Protein AF-A0A126T392-F1 (afdb_monomer)

Radius of gyration: 23.71 Å; Cα contacts (8 Å, |Δi|>4): 100; chains: 1; bounding box: 57×50×67 Å

Organism: NCBI:txid1538553

pLDDT: mean 82.22, std 15.69, range [41.34, 96.62]

Foldseek 3Di:
DCCCVPPVVVVLVCQQQWDDDDPPTDGHPHDDDDDDDDDDDQADPVRDGDCVVPDVVNLQVVCVVLPNDRPRFDDQDDDDPPDDPDDNQFGDDDPNDTDGDDDDDPVVVVPPDPPDDD

Sequence (118 aa):
MDYAETITAERVRRAMTGYGEGTKVIAGLGGSFDYYTTGERLLQDDGMLNPTVGLSAIRDYVAWTEGIPIGQCAPLVPITTEGNASSPFWLGEAHGMELFFVWDDMQSHATRLPMVWR

Structure (mmCIF, N/CA/C/O backbone):
data_AF-A0A126T392-F1
#
_entry.id   AF-A0A126T392-F1
#
loop_
_atom_site.group_PDB
_atom_site.id
_atom_site.type_symbol
_atom_site.label_atom_id
_atom_site.label_alt_id
_atom_site.label_comp_id
_atom_site.label_asym_id
_atom_site.label_entity_id
_atom_site.label_seq_id
_atom_site.pdbx_PDB_ins_code
_atom_site.Cartn_x
_atom_site.Cartn_y
_atom_site.Cartn_z
_atom_site.occupancy
_atom_site.B_iso_or_equiv
_atom_site.auth_seq_id
_atom_site.auth_comp_id
_atom_site.auth_asym_id
_atom_site.auth_atom_id
_atom_site.pdbx_PDB_model_num
ATOM 1 N N . MET A 1 1 ? -15.329 17.531 6.480 1.00 51.09 1 MET A N 1
ATOM 2 C CA . MET A 1 1 ? -16.314 17.286 7.554 1.00 51.09 1 MET A CA 1
ATOM 3 C C . MET A 1 1 ? -16.269 15.803 7.847 1.00 51.09 1 MET A C 1
ATOM 5 O O . MET A 1 1 ? -16.540 15.005 6.961 1.00 51.09 1 MET A O 1
ATOM 9 N N . ASP A 1 2 ? -15.799 15.467 9.037 1.00 62.75 2 ASP A N 1
ATOM 10 C CA . ASP A 1 2 ? -15.275 14.156 9.393 1.00 62.75 2 ASP A CA 1
ATOM 11 C C . ASP A 1 2 ? -16.359 13.245 9.984 1.00 62.75 2 ASP A C 1
ATOM 13 O O . ASP A 1 2 ? -16.456 13.002 11.188 1.00 62.75 2 ASP A O 1
ATOM 17 N N . TYR A 1 3 ? -17.298 12.854 9.127 1.00 60.38 3 TYR A N 1
ATOM 18 C CA . TYR A 1 3 ? -18.477 12.088 9.532 1.00 60.38 3 TYR A CA 1
ATOM 19 C C . TYR A 1 3 ? -18.115 10.705 10.104 1.00 60.38 3 TYR A C 1
ATOM 21 O O . TYR A 1 3 ? -18.786 10.201 11.014 1.00 60.38 3 TYR A O 1
ATOM 29 N N . ALA A 1 4 ? -17.040 10.105 9.585 1.00 64.44 4 ALA A N 1
ATOM 30 C CA . ALA A 1 4 ? -16.537 8.819 10.040 1.00 64.44 4 ALA A CA 1
ATOM 31 C C . ALA A 1 4 ? -15.935 8.924 11.449 1.00 64.44 4 ALA A C 1
ATOM 33 O O . ALA A 1 4 ? -16.334 8.144 12.316 1.00 64.44 4 ALA A O 1
ATOM 34 N N . GLU A 1 5 ? -15.074 9.915 11.716 1.00 66.25 5 GLU A N 1
ATOM 35 C CA . GLU A 1 5 ? -14.386 10.025 13.012 1.00 66.25 5 GLU A CA 1
ATOM 36 C C . GLU A 1 5 ? -15.253 10.592 14.145 1.00 66.25 5 GLU A C 1
ATOM 38 O O . GLU A 1 5 ? -14.909 10.446 15.322 1.00 66.25 5 GLU A O 1
ATOM 43 N N . THR A 1 6 ? -16.388 11.222 13.827 1.00 75.12 6 THR A N 1
ATOM 44 C CA . THR A 1 6 ? -17.249 11.850 14.844 1.00 75.12 6 THR A CA 1
ATOM 45 C C . THR A 1 6 ? -18.439 10.985 15.245 1.00 75.12 6 THR A C 1
ATOM 47 O O . THR A 1 6 ? -18.519 10.567 16.396 1.00 75.12 6 THR A O 1
ATOM 50 N N . ILE A 1 7 ? -19.375 10.683 14.339 1.00 79.62 7 ILE A N 1
ATOM 51 C CA . ILE A 1 7 ? -20.606 9.955 14.707 1.00 79.62 7 ILE A CA 1
ATOM 52 C C . ILE A 1 7 ? -20.402 8.445 14.631 1.00 79.62 7 ILE A C 1
ATOM 54 O O . ILE A 1 7 ? -20.792 7.719 15.547 1.00 79.62 7 ILE A O 1
ATOM 58 N N . THR A 1 8 ? -19.808 7.959 13.541 1.00 81.12 8 THR A N 1
ATOM 59 C CA . THR A 1 8 ? -19.640 6.513 13.328 1.00 81.12 8 THR A CA 1
ATOM 60 C C . THR A 1 8 ? -18.667 5.943 14.353 1.00 81.12 8 THR A C 1
ATOM 62 O O . THR A 1 8 ? -19.008 5.004 15.071 1.00 81.12 8 THR A O 1
ATOM 65 N N . ALA A 1 9 ? -17.524 6.606 14.513 1.00 84.38 9 ALA A N 1
ATOM 66 C CA . ALA A 1 9 ? -16.542 6.366 15.559 1.00 84.38 9 ALA A CA 1
ATOM 67 C C . ALA A 1 9 ? -17.140 6.218 16.951 1.00 84.38 9 ALA A C 1
ATOM 69 O O . ALA A 1 9 ? -16.896 5.243 17.655 1.00 84.38 9 ALA A O 1
ATOM 70 N N . GLU A 1 10 ? -17.924 7.212 17.355 1.00 86.62 10 GLU A N 1
ATOM 71 C CA . GLU A 1 10 ? -18.445 7.311 18.706 1.00 86.62 10 GLU A CA 1
ATOM 72 C C . GLU A 1 10 ? -19.451 6.195 18.989 1.00 86.62 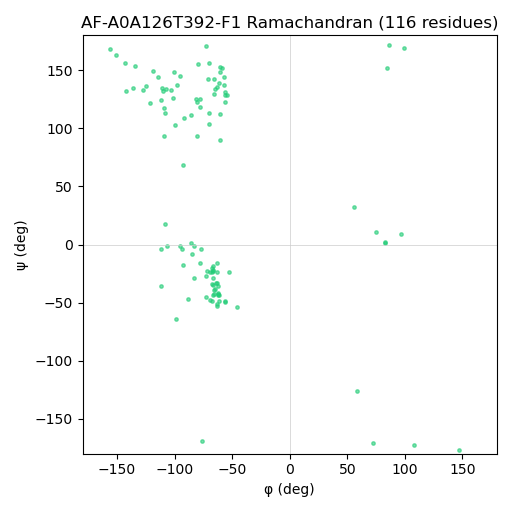10 GLU A C 1
ATOM 74 O O . GLU A 1 10 ? -19.485 5.643 20.088 1.00 86.62 10 GLU A O 1
ATOM 79 N N . ARG A 1 11 ? -20.226 5.789 17.977 1.00 86.75 11 ARG A N 1
ATOM 80 C CA . ARG A 1 11 ? -21.119 4.631 18.092 1.00 86.75 11 ARG A CA 1
ATOM 81 C C . ARG A 1 11 ? -20.335 3.335 18.276 1.00 86.75 11 ARG A C 1
ATOM 83 O O . ARG A 1 11 ? -20.714 2.539 19.132 1.00 86.75 11 ARG A O 1
ATOM 90 N N . VAL A 1 12 ? -19.246 3.144 17.529 1.00 87.94 12 VAL A N 1
ATOM 91 C CA . VAL A 1 12 ? -18.387 1.959 17.681 1.00 87.94 12 VAL A CA 1
ATOM 92 C C . VAL A 1 12 ? -17.685 1.970 19.042 1.00 87.94 12 VAL A C 1
ATOM 94 O O . VAL A 1 12 ? -17.726 0.963 19.745 1.00 87.94 12 VAL A O 1
ATOM 97 N N . ARG A 1 13 ? -17.147 3.115 19.487 1.00 88.06 13 ARG A N 1
ATOM 98 C CA . ARG A 1 13 ? -16.546 3.251 20.827 1.00 88.06 13 ARG A CA 1
ATOM 99 C C . ARG A 1 13 ? -17.532 2.880 21.927 1.00 88.06 13 ARG A C 1
ATOM 101 O O . ARG A 1 13 ? -17.203 2.047 22.759 1.00 88.06 13 ARG A O 1
ATOM 108 N N . ARG A 1 14 ? -18.756 3.417 21.902 1.00 88.94 14 ARG A N 1
ATOM 109 C CA . ARG A 1 14 ? -19.791 3.089 22.901 1.00 88.94 14 ARG A CA 1
ATOM 110 C C . ARG A 1 14 ? -20.189 1.618 22.886 1.00 88.94 14 ARG A C 1
ATOM 112 O O . ARG A 1 14 ? -20.464 1.063 23.944 1.00 88.94 14 ARG A O 1
ATOM 119 N N . ALA A 1 15 ? -20.215 0.980 21.717 1.00 89.62 15 ALA A N 1
ATOM 120 C CA . ALA A 1 15 ? -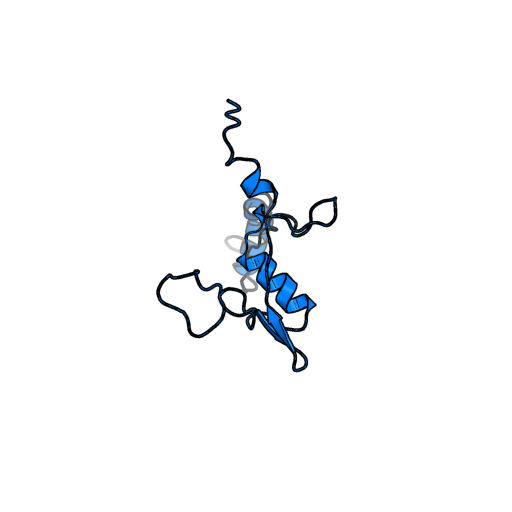20.452 -0.459 21.627 1.00 89.62 15 ALA A CA 1
ATOM 121 C C . ALA A 1 15 ? -19.308 -1.264 22.274 1.00 89.62 15 ALA A C 1
ATOM 123 O O . ALA A 1 15 ? -19.558 -2.246 22.973 1.00 89.62 15 ALA A O 1
ATOM 124 N N . MET A 1 16 ? -18.062 -0.820 22.093 1.00 91.38 16 MET A N 1
ATOM 125 C CA . MET A 1 16 ? -16.880 -1.465 22.668 1.00 91.38 16 MET A CA 1
ATOM 126 C C . MET A 1 16 ? -16.745 -1.246 24.178 1.00 91.38 16 MET A C 1
ATOM 128 O O . MET A 1 16 ? -16.452 -2.195 24.900 1.00 91.38 16 MET A O 1
ATOM 132 N N . THR A 1 17 ? -16.944 -0.017 24.665 1.00 91.12 17 THR A N 1
ATOM 133 C CA . THR A 1 17 ? -16.701 0.365 26.068 1.00 91.12 17 THR A CA 1
ATOM 134 C C . THR A 1 17 ? -17.932 0.239 26.957 1.00 91.12 17 THR A C 1
ATOM 136 O O . THR A 1 17 ? -17.802 0.197 28.178 1.00 91.12 17 THR A O 1
ATOM 139 N N . GLY A 1 18 ? -19.124 0.165 26.366 1.00 89.94 18 GLY A N 1
ATOM 140 C CA . GLY A 1 18 ? -20.385 0.250 27.092 1.00 89.94 18 GLY A CA 1
ATOM 141 C C . GLY A 1 18 ? -20.835 1.695 27.289 1.00 89.94 18 GLY A C 1
ATOM 142 O O . GLY A 1 18 ? -20.121 2.647 26.960 1.00 89.94 18 GLY A O 1
ATOM 143 N N . TYR A 1 19 ? -22.057 1.860 27.793 1.00 90.00 19 TYR A N 1
ATOM 144 C CA . TYR A 1 19 ? -22.694 3.165 27.986 1.00 90.00 19 TYR A CA 1
ATOM 145 C C . TYR A 1 19 ? -23.778 3.119 29.073 1.00 90.00 19 TYR A C 1
ATOM 147 O O . TYR A 1 19 ? -24.216 2.048 29.485 1.00 90.00 19 TYR A O 1
ATOM 155 N N . GLY A 1 20 ? -24.258 4.290 29.497 1.00 87.38 20 GLY A N 1
ATOM 156 C CA . GLY A 1 20 ? -25.306 4.433 30.514 1.00 87.38 20 GLY A CA 1
ATOM 157 C C . GLY A 1 20 ? -24.754 4.752 31.905 1.00 87.38 20 GLY A C 1
ATOM 158 O O . GLY A 1 20 ? -23.552 4.683 32.139 1.00 87.38 20 GLY A O 1
ATOM 159 N N . GLU A 1 21 ? -25.646 5.124 32.823 1.00 87.62 21 GLU A N 1
ATOM 160 C CA . GLU A 1 21 ? -25.314 5.520 34.197 1.00 87.62 21 GLU A CA 1
ATOM 161 C C . GLU A 1 21 ? -26.265 4.847 35.200 1.00 87.62 21 GLU A C 1
ATOM 163 O O . GLU A 1 21 ? -27.410 4.507 34.876 1.00 87.62 21 GLU A O 1
ATOM 168 N N . GLY A 1 22 ? -25.792 4.651 36.433 1.00 87.38 22 GLY A N 1
ATOM 169 C CA . GLY A 1 22 ? -26.579 4.064 37.519 1.00 87.38 22 GLY A CA 1
ATOM 170 C C . GLY A 1 22 ? -27.102 2.663 37.186 1.00 87.38 22 GLY A C 1
ATOM 171 O O . GLY A 1 22 ? -26.347 1.773 36.808 1.00 87.38 22 GLY A O 1
ATOM 172 N N . THR A 1 23 ? -28.413 2.456 37.314 1.00 88.06 23 THR A N 1
ATOM 173 C CA . THR A 1 23 ? -29.062 1.157 37.055 1.00 88.06 23 THR A CA 1
ATOM 174 C C . THR A 1 23 ? -29.252 0.837 35.569 1.00 88.06 23 THR A C 1
ATOM 176 O O . THR A 1 23 ? -29.725 -0.248 35.243 1.00 88.06 23 THR A O 1
ATOM 179 N N . LYS A 1 24 ? -28.896 1.759 34.660 1.00 87.88 24 LYS A N 1
ATOM 180 C CA . LYS A 1 24 ? -29.016 1.590 33.201 1.00 87.88 24 LYS A CA 1
ATOM 181 C C . LYS A 1 24 ? -27.664 1.413 32.498 1.00 87.88 24 LYS A C 1
ATOM 183 O O . LYS A 1 24 ? -27.586 1.620 31.289 1.00 87.88 24 LYS A O 1
ATOM 188 N N . VAL A 1 25 ? -26.605 1.077 33.236 1.00 89.88 25 VAL A N 1
ATOM 189 C CA . VAL A 1 25 ? -25.292 0.768 32.651 1.00 89.88 25 VAL A CA 1
ATOM 190 C C . VAL A 1 25 ? -25.387 -0.509 31.818 1.00 89.88 25 VAL A C 1
ATOM 192 O O . VAL A 1 25 ? -25.863 -1.539 32.292 1.00 89.88 25 VAL A O 1
ATOM 195 N N . ILE A 1 26 ? -24.898 -0.439 30.585 1.00 91.25 26 ILE A N 1
ATOM 196 C CA . ILE A 1 26 ? -24.723 -1.572 29.680 1.00 91.25 26 ILE A CA 1
ATOM 197 C C . ILE A 1 26 ? -23.226 -1.792 29.494 1.00 91.25 26 ILE A C 1
ATOM 199 O O . ILE A 1 26 ? -22.500 -0.872 29.115 1.00 91.25 26 ILE A O 1
ATOM 203 N N . ALA A 1 27 ? -22.771 -3.013 29.775 1.00 91.56 27 ALA A N 1
ATOM 204 C CA . ALA A 1 27 ? -21.379 -3.401 29.597 1.00 91.56 27 ALA A CA 1
ATOM 205 C C . ALA A 1 27 ? -20.989 -3.396 28.112 1.00 91.56 27 ALA A C 1
ATOM 207 O O . ALA A 1 27 ? -21.781 -3.774 27.247 1.00 91.56 27 ALA A O 1
ATOM 208 N N . GLY A 1 28 ? -19.760 -2.970 27.830 1.00 92.12 28 GLY A N 1
ATOM 209 C CA . GLY A 1 28 ? -19.195 -3.004 26.487 1.00 92.12 28 GLY A CA 1
ATOM 210 C C . GLY A 1 28 ? -18.895 -4.418 26.004 1.00 92.12 28 GLY A C 1
ATOM 211 O O . GLY A 1 28 ? -18.675 -5.329 26.802 1.00 92.12 28 GLY A O 1
ATOM 212 N N . LEU A 1 29 ? -18.858 -4.588 24.684 1.00 93.00 29 LEU A N 1
ATOM 213 C CA . LEU A 1 29 ? -18.536 -5.864 24.039 1.00 93.00 29 LEU A CA 1
ATOM 214 C C . LEU A 1 29 ? -17.021 -6.100 23.888 1.00 93.00 29 LEU A C 1
ATOM 216 O O . LEU A 1 29 ? -16.610 -7.195 23.508 1.00 93.00 29 LEU A O 1
ATOM 220 N N . GLY A 1 30 ? -16.190 -5.096 24.185 1.00 89.19 30 GLY A N 1
ATOM 221 C CA . GLY A 1 30 ? -14.756 -5.116 23.890 1.00 89.19 30 GLY A CA 1
ATOM 222 C C . GLY A 1 30 ? -14.451 -4.962 22.392 1.00 89.19 30 GLY A C 1
ATOM 223 O O . GLY A 1 30 ? -15.337 -4.651 21.598 1.00 89.19 30 GLY A O 1
ATOM 224 N N . GLY A 1 31 ? -13.183 -5.158 22.011 1.00 89.25 31 GLY A N 1
ATOM 225 C CA . GLY A 1 31 ? -12.693 -5.074 20.625 1.00 89.25 31 GLY A CA 1
ATOM 226 C C . GLY A 1 31 ? -11.827 -3.843 20.334 1.00 89.25 31 GLY A C 1
ATOM 227 O O . GLY A 1 31 ? -11.460 -3.099 21.241 1.00 89.25 31 GLY A O 1
ATOM 228 N N . SER A 1 32 ? -11.487 -3.652 19.061 1.00 87.38 32 SER A N 1
ATOM 229 C CA . SER A 1 32 ? -10.831 -2.461 18.513 1.00 87.38 32 SER A CA 1
ATOM 230 C C . SER A 1 32 ? -11.249 -2.281 17.057 1.00 87.38 32 SER A C 1
ATOM 232 O O . SER A 1 32 ? -11.765 -3.207 16.430 1.00 87.38 32 SER A O 1
ATOM 234 N N . PHE A 1 33 ? -11.037 -1.089 16.520 1.00 85.88 33 PHE A N 1
ATOM 235 C CA . PHE A 1 33 ? -11.200 -0.825 15.099 1.00 85.88 33 PHE A CA 1
ATOM 236 C C . PHE A 1 33 ? -10.123 0.165 14.656 1.00 85.88 33 PHE A C 1
ATOM 238 O O . PHE A 1 33 ? -9.642 0.963 15.464 1.00 85.88 33 PHE A O 1
ATOM 245 N N . ASP A 1 34 ? -9.810 0.130 13.367 1.00 84.81 34 ASP A N 1
ATOM 246 C CA . ASP A 1 34 ? -8.855 1.020 12.719 1.00 84.81 34 ASP A CA 1
ATOM 247 C C . ASP A 1 34 ? -9.559 1.847 11.638 1.00 84.81 34 ASP A C 1
ATOM 249 O O . ASP A 1 34 ? -10.540 1.403 11.032 1.00 84.81 34 ASP A O 1
ATOM 253 N N . TYR A 1 35 ? -9.062 3.063 11.402 1.00 79.25 35 TYR A N 1
ATOM 254 C CA . TYR A 1 35 ? -9.513 3.906 10.299 1.00 79.25 35 TYR A CA 1
ATOM 255 C C . TYR A 1 35 ? -8.564 3.792 9.124 1.00 79.25 35 TYR A C 1
ATOM 257 O O . TYR A 1 35 ? -7.348 3.887 9.274 1.00 79.25 35 TYR A O 1
ATOM 265 N N . TYR A 1 36 ? -9.153 3.696 7.941 1.00 80.75 36 TYR A N 1
ATOM 266 C CA . TYR A 1 36 ? -8.436 3.799 6.686 1.00 80.75 36 TYR A CA 1
ATOM 267 C C . TYR A 1 36 ? -9.132 4.843 5.829 1.00 80.75 36 TYR A C 1
ATOM 269 O O . TYR A 1 36 ? -10.357 4.839 5.693 1.00 80.75 36 TYR A O 1
ATOM 277 N N . THR A 1 37 ? -8.349 5.742 5.248 1.00 81.06 37 THR A N 1
ATOM 278 C CA . THR A 1 37 ? -8.821 6.645 4.205 1.00 81.06 37 THR A CA 1
ATOM 279 C C . THR A 1 37 ? -8.491 6.045 2.850 1.00 81.06 37 THR A C 1
ATOM 281 O O . THR A 1 37 ? -7.474 5.375 2.665 1.00 81.06 37 THR A O 1
ATOM 284 N N . THR A 1 38 ? -9.376 6.258 1.882 1.00 84.12 38 THR A N 1
ATOM 285 C CA . THR A 1 38 ? -9.055 5.951 0.490 1.00 84.12 38 THR A CA 1
ATOM 286 C C . THR A 1 38 ? -8.179 7.075 -0.044 1.00 84.12 38 THR A C 1
ATOM 288 O O . THR A 1 38 ? -8.545 8.244 0.071 1.00 84.12 38 THR A O 1
ATOM 291 N N . GLY A 1 39 ? -7.010 6.721 -0.573 1.00 85.19 39 GLY A N 1
ATOM 292 C CA . GLY A 1 39 ? -6.124 7.669 -1.240 1.00 85.19 39 GLY A CA 1
ATOM 293 C C . GLY A 1 39 ? -6.609 8.041 -2.641 1.00 85.19 39 GLY A C 1
ATOM 294 O O . GLY A 1 39 ? -7.720 7.705 -3.057 1.00 85.19 39 GLY A O 1
ATOM 295 N N . GLU A 1 40 ? -5.736 8.717 -3.380 1.00 91.88 40 GLU A N 1
ATOM 296 C CA . GLU A 1 40 ? -5.948 9.029 -4.792 1.00 91.88 40 GLU A CA 1
ATOM 297 C C . GLU A 1 40 ? -6.145 7.761 -5.639 1.00 91.88 40 GLU A C 1
ATOM 299 O O . GLU A 1 40 ? -5.632 6.682 -5.328 1.00 91.88 40 GLU A O 1
ATOM 304 N N . ARG A 1 41 ? -6.886 7.888 -6.746 1.00 93.56 41 ARG A N 1
ATOM 305 C CA . ARG A 1 41 ? -7.102 6.776 -7.686 1.00 93.56 41 ARG A CA 1
ATOM 306 C C . ARG A 1 41 ? -5.777 6.377 -8.326 1.00 93.56 41 ARG A C 1
ATOM 308 O O . ARG A 1 41 ? -5.060 7.244 -8.812 1.00 93.56 41 ARG A O 1
ATOM 315 N N . LEU A 1 42 ? -5.493 5.075 -8.387 1.00 93.50 42 LEU A N 1
ATOM 316 C CA . LEU A 1 42 ? -4.263 4.563 -8.998 1.00 93.50 42 LEU A CA 1
ATOM 317 C C . LEU A 1 42 ? -4.183 4.825 -10.506 1.00 93.50 42 LEU A C 1
ATOM 319 O O . LEU A 1 42 ? -3.11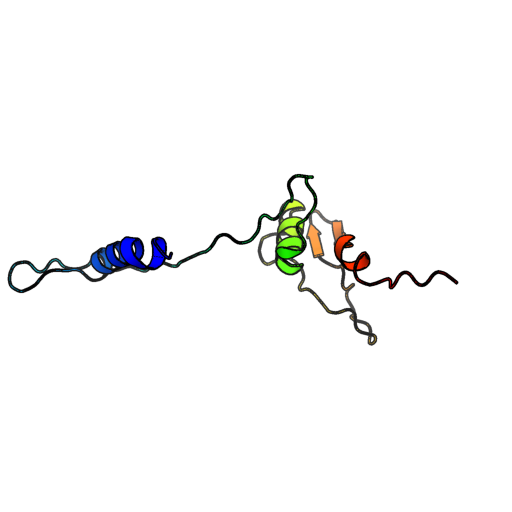0 5.133 -11.015 1.00 93.50 42 LEU A O 1
ATOM 323 N N . LEU A 1 43 ? -5.317 4.711 -11.197 1.00 93.44 43 LEU A N 1
ATOM 324 C CA . LEU A 1 43 ? -5.437 4.976 -12.625 1.00 93.44 43 LEU A CA 1
ATOM 325 C C . LEU A 1 43 ? -6.263 6.241 -12.848 1.00 93.44 43 LEU A C 1
ATOM 327 O O . LEU A 1 43 ? -7.324 6.419 -12.233 1.00 93.44 43 LEU A O 1
ATOM 331 N N . GLN A 1 44 ? -5.770 7.097 -13.736 1.00 92.62 44 GLN A N 1
ATOM 332 C CA . GLN A 1 44 ? -6.493 8.244 -14.268 1.00 92.62 44 GLN A CA 1
ATOM 333 C C . GLN A 1 44 ? -7.579 7.778 -15.253 1.00 92.62 44 GLN A C 1
ATOM 335 O O . GLN A 1 44 ? -7.678 6.597 -15.595 1.00 92.62 44 GLN A O 1
ATOM 340 N N . ASP A 1 45 ? -8.444 8.696 -15.683 1.00 93.69 45 ASP A N 1
ATOM 341 C CA . ASP A 1 45 ? -9.573 8.362 -16.566 1.00 93.69 45 ASP A CA 1
ATOM 342 C C . ASP A 1 45 ? -9.130 7.919 -17.971 1.00 93.69 45 ASP A C 1
ATOM 344 O O . ASP A 1 45 ? -9.879 7.234 -18.666 1.00 93.69 45 ASP A O 1
ATOM 348 N N . ASP A 1 46 ? -7.905 8.262 -18.372 1.00 92.50 46 ASP A N 1
ATOM 349 C CA . ASP A 1 46 ? -7.260 7.797 -19.604 1.00 92.50 46 ASP A CA 1
ATOM 350 C C . ASP A 1 46 ? -6.599 6.409 -19.463 1.00 92.50 46 ASP A C 1
ATOM 352 O O . ASP A 1 46 ? -6.065 5.876 -20.435 1.00 92.50 46 ASP A O 1
ATOM 356 N N . GLY A 1 47 ? -6.652 5.807 -18.269 1.00 90.06 47 GLY A N 1
ATOM 357 C CA . GLY A 1 47 ? -6.031 4.522 -17.960 1.00 90.06 47 GLY A CA 1
ATOM 358 C C . GLY A 1 47 ? -4.546 4.599 -17.601 1.00 90.06 47 GLY A C 1
ATOM 359 O O . GLY A 1 47 ? -3.949 3.554 -17.346 1.00 90.06 47 GLY A O 1
ATOM 360 N N . MET A 1 48 ? -3.945 5.792 -17.544 1.00 91.25 48 MET A N 1
ATOM 361 C CA . MET A 1 48 ? -2.549 5.969 -17.137 1.00 91.25 48 MET A CA 1
ATOM 362 C C . MET A 1 48 ? -2.383 5.935 -15.614 1.00 91.25 48 MET A C 1
ATOM 364 O O . MET A 1 48 ? -3.306 6.240 -14.856 1.00 91.25 48 MET A O 1
ATOM 368 N N . LEU A 1 49 ? -1.179 5.578 -15.154 1.00 92.69 49 LEU A N 1
ATOM 369 C CA . LEU A 1 49 ? -0.817 5.613 -13.735 1.00 92.69 49 LEU A CA 1
ATOM 370 C C . LEU A 1 49 ? -0.864 7.048 -13.200 1.00 92.69 49 LEU A C 1
ATOM 372 O O . LEU A 1 49 ? -0.349 7.974 -13.823 1.00 92.69 49 LEU A O 1
ATOM 376 N N . ASN A 1 50 ? -1.452 7.223 -12.020 1.00 92.62 50 ASN A N 1
ATOM 377 C CA . ASN A 1 50 ? -1.561 8.518 -11.366 1.00 92.62 50 ASN A CA 1
ATOM 378 C C . ASN A 1 50 ? -0.299 8.848 -10.538 1.00 92.62 50 ASN A C 1
ATOM 380 O O . ASN A 1 50 ? -0.111 8.252 -9.473 1.00 92.62 50 ASN A O 1
ATOM 384 N N . PRO A 1 51 ? 0.529 9.837 -10.930 1.00 91.56 51 PRO A N 1
ATOM 385 C CA . PRO A 1 51 ? 1.743 10.202 -10.192 1.00 91.56 51 PRO A CA 1
ATOM 386 C C . PRO A 1 51 ? 1.495 10.721 -8.781 1.00 91.56 51 PRO A C 1
ATOM 388 O O . PRO A 1 51 ? 2.369 10.580 -7.924 1.00 91.56 51 PRO A O 1
ATOM 391 N N . THR A 1 52 ? 0.305 11.247 -8.486 1.00 92.31 52 THR A N 1
ATOM 392 C CA . THR A 1 52 ? -0.035 11.739 -7.144 1.00 92.31 52 THR A CA 1
ATOM 393 C C . THR A 1 52 ? -0.105 10.617 -6.102 1.00 92.31 52 THR A C 1
ATOM 395 O O . THR A 1 52 ? 0.101 10.875 -4.919 1.00 92.31 52 THR A O 1
ATOM 398 N N . VAL A 1 53 ? -0.324 9.363 -6.519 1.00 92.19 53 VAL A N 1
ATOM 399 C CA . VAL A 1 53 ? -0.327 8.188 -5.624 1.00 92.19 53 VAL A CA 1
ATOM 400 C C . VAL A 1 53 ? 1.073 7.865 -5.087 1.00 92.19 53 VAL A C 1
ATOM 402 O O . VAL A 1 53 ? 1.217 7.283 -4.013 1.00 92.19 53 VAL A O 1
ATOM 405 N N . GLY A 1 54 ? 2.115 8.295 -5.799 1.00 90.56 54 GLY A N 1
ATOM 406 C CA . GLY A 1 54 ? 3.501 8.077 -5.417 1.00 90.56 54 GLY A CA 1
ATOM 407 C C . GLY A 1 54 ? 4.055 6.723 -5.866 1.00 90.56 54 GLY A C 1
ATOM 408 O O . GLY A 1 54 ? 3.355 5.719 -6.008 1.00 90.56 54 GLY A O 1
ATOM 409 N N . LEU A 1 55 ? 5.372 6.700 -6.073 1.00 90.12 55 LEU A N 1
ATOM 410 C CA . LEU A 1 55 ? 6.067 5.589 -6.722 1.00 90.12 55 LEU A CA 1
ATOM 411 C C . LEU A 1 55 ? 5.996 4.269 -5.939 1.00 90.12 55 LEU A C 1
ATOM 413 O O . LEU A 1 55 ? 5.954 3.208 -6.551 1.00 90.12 55 LEU A O 1
ATOM 417 N N . SER A 1 56 ? 5.975 4.314 -4.602 1.00 91.00 56 SER A N 1
ATOM 418 C CA . SER A 1 56 ? 5.916 3.098 -3.774 1.00 91.00 56 SER A CA 1
ATOM 419 C C . SER A 1 56 ? 4.626 2.317 -4.017 1.00 91.00 56 SER A C 1
ATOM 421 O O . SER A 1 56 ? 4.681 1.147 -4.371 1.00 91.00 56 SER A O 1
ATOM 423 N N . ALA A 1 57 ? 3.474 2.982 -3.899 1.00 91.94 57 ALA A N 1
ATOM 424 C CA . ALA A 1 57 ? 2.174 2.342 -4.070 1.00 91.94 57 ALA A CA 1
ATOM 425 C C . ALA A 1 57 ? 1.949 1.872 -5.518 1.00 91.94 57 ALA A C 1
ATOM 427 O O . ALA A 1 57 ? 1.372 0.810 -5.740 1.00 91.94 57 ALA A O 1
ATOM 428 N N . ILE A 1 58 ? 2.461 2.621 -6.500 1.00 93.94 58 ILE A N 1
ATOM 429 C CA . ILE A 1 58 ? 2.472 2.194 -7.905 1.00 93.94 58 ILE A CA 1
ATOM 430 C C . ILE A 1 58 ? 3.285 0.907 -8.080 1.00 93.94 58 ILE A C 1
ATOM 432 O O . ILE A 1 58 ? 2.796 -0.042 -8.690 1.00 93.94 58 ILE A O 1
ATOM 436 N N . ARG A 1 59 ? 4.506 0.849 -7.531 1.00 94.56 59 ARG A N 1
ATOM 437 C CA . ARG A 1 59 ? 5.365 -0.342 -7.619 1.00 94.56 59 ARG A CA 1
ATOM 438 C C . ARG A 1 59 ? 4.727 -1.547 -6.943 1.00 94.56 59 ARG A C 1
ATOM 440 O O . ARG A 1 59 ? 4.749 -2.621 -7.528 1.00 94.56 59 ARG A O 1
ATOM 447 N N . ASP A 1 60 ? 4.119 -1.368 -5.774 1.00 94.19 60 ASP A N 1
ATOM 448 C CA . ASP A 1 60 ? 3.434 -2.452 -5.064 1.00 94.19 60 ASP A CA 1
ATOM 449 C C . ASP A 1 60 ? 2.255 -3.011 -5.867 1.00 94.19 60 ASP A C 1
ATOM 451 O O . ASP A 1 60 ? 2.087 -4.228 -5.947 1.00 94.19 60 ASP A O 1
ATOM 455 N N . TYR A 1 61 ? 1.468 -2.141 -6.508 1.00 94.38 61 TYR A N 1
ATOM 456 C CA . TYR A 1 61 ? 0.389 -2.579 -7.389 1.00 94.38 61 TYR A CA 1
ATOM 457 C C . TYR A 1 61 ? 0.915 -3.367 -8.589 1.00 94.38 61 TYR A C 1
ATOM 459 O O . TYR A 1 61 ? 0.437 -4.471 -8.838 1.00 94.38 61 TYR A O 1
ATOM 467 N N . VAL A 1 62 ? 1.903 -2.823 -9.309 1.00 95.19 62 VAL A N 1
ATOM 468 C CA . VAL A 1 62 ? 2.465 -3.480 -10.499 1.00 95.19 62 VAL A CA 1
ATOM 469 C C . VAL A 1 62 ? 3.097 -4.819 -10.124 1.00 95.19 62 VAL A C 1
ATOM 471 O O . VAL A 1 62 ? 2.859 -5.822 -10.788 1.00 95.19 62 VAL A O 1
ATOM 474 N N . ALA A 1 63 ? 3.843 -4.866 -9.018 1.00 96.06 63 ALA A N 1
ATOM 475 C CA . ALA A 1 63 ? 4.431 -6.095 -8.503 1.00 96.06 63 ALA A CA 1
ATOM 476 C C . ALA A 1 63 ? 3.351 -7.156 -8.255 1.00 96.06 63 ALA A C 1
ATOM 478 O O . ALA A 1 63 ? 3.465 -8.280 -8.742 1.00 96.06 63 ALA A O 1
ATOM 479 N N . TRP A 1 64 ? 2.266 -6.780 -7.572 1.00 96.50 64 TRP A N 1
ATOM 480 C CA . TRP A 1 64 ? 1.147 -7.678 -7.312 1.00 96.50 64 TRP A CA 1
ATOM 481 C C . TRP A 1 64 ? 0.470 -8.181 -8.592 1.00 96.50 64 TRP A C 1
ATOM 483 O O . TRP A 1 64 ? 0.197 -9.378 -8.699 1.00 96.50 64 TRP A O 1
ATOM 493 N N . THR A 1 65 ? 0.234 -7.310 -9.580 1.00 95.06 65 THR A N 1
ATOM 494 C CA . THR A 1 65 ? -0.388 -7.716 -10.852 1.00 95.06 65 THR A CA 1
ATOM 495 C C . THR A 1 65 ? 0.489 -8.654 -11.678 1.00 95.06 65 THR A C 1
ATOM 497 O O . THR A 1 65 ? -0.043 -9.498 -12.392 1.00 95.06 65 THR A O 1
ATOM 500 N N . GLU A 1 66 ? 1.813 -8.546 -11.547 1.00 95.88 66 GLU A N 1
ATOM 501 C CA . GLU A 1 66 ? 2.787 -9.420 -12.214 1.00 95.88 66 GLU A CA 1
ATOM 502 C C . GLU A 1 66 ? 3.082 -10.714 -11.425 1.00 95.88 66 GLU A C 1
ATOM 504 O O . GLU A 1 66 ? 3.884 -11.544 -11.853 1.00 95.88 66 GLU A O 1
ATOM 509 N N . GLY A 1 67 ? 2.428 -10.920 -10.274 1.00 96.38 67 GLY A N 1
ATOM 510 C CA . GLY A 1 67 ? 2.525 -12.154 -9.488 1.00 96.38 67 GLY A CA 1
ATOM 511 C C . GLY A 1 67 ? 3.532 -12.125 -8.334 1.00 96.38 67 GLY A C 1
ATOM 512 O O . GLY A 1 67 ? 3.758 -13.159 -7.705 1.00 96.38 67 GLY A O 1
ATOM 513 N N . ILE A 1 68 ? 4.105 -10.964 -8.006 1.00 96.62 68 ILE A N 1
ATOM 514 C CA . ILE A 1 68 ? 4.925 -10.779 -6.802 1.00 96.62 68 ILE A CA 1
ATOM 515 C C . ILE A 1 68 ? 3.989 -10.570 -5.595 1.00 96.62 68 ILE A C 1
ATOM 517 O O . ILE A 1 68 ? 3.186 -9.635 -5.594 1.00 96.62 68 ILE A O 1
ATOM 521 N N . PRO A 1 69 ? 4.061 -11.394 -4.534 1.00 94.19 69 PRO A N 1
ATOM 522 C CA . PRO A 1 69 ? 3.174 -11.258 -3.381 1.00 94.19 69 PRO A CA 1
ATOM 523 C C . PRO A 1 69 ? 3.292 -9.909 -2.658 1.00 94.19 69 PRO A C 1
ATOM 525 O O . PRO A 1 69 ? 4.356 -9.287 -2.609 1.00 94.19 69 PRO A O 1
ATOM 528 N N . ILE A 1 70 ? 2.196 -9.492 -2.015 1.00 90.38 70 ILE A N 1
ATOM 529 C CA . ILE A 1 70 ? 2.148 -8.264 -1.208 1.00 90.38 70 ILE A CA 1
ATOM 530 C C . ILE A 1 70 ? 3.261 -8.301 -0.152 1.00 90.38 70 ILE A C 1
ATOM 532 O O . ILE A 1 70 ? 3.404 -9.279 0.582 1.00 90.38 70 ILE A O 1
ATOM 536 N N . GLY A 1 71 ? 4.049 -7.227 -0.086 1.00 90.31 71 GLY A N 1
ATOM 537 C CA . GLY A 1 71 ? 5.187 -7.109 0.830 1.00 90.31 71 GLY A CA 1
ATOM 538 C C . GLY A 1 71 ? 6.486 -7.769 0.350 1.00 90.31 71 GLY A C 1
ATOM 539 O O . GLY A 1 71 ? 7.473 -7.719 1.078 1.00 90.31 71 GLY A O 1
ATOM 540 N N . GLN A 1 72 ? 6.511 -8.366 -0.850 1.00 93.62 72 GLN A N 1
ATOM 541 C CA . GLN A 1 72 ? 7.721 -8.934 -1.472 1.00 93.62 72 GLN A CA 1
ATOM 542 C C . GLN A 1 72 ? 8.262 -8.094 -2.639 1.00 93.62 72 GLN A C 1
ATOM 544 O O . GLN A 1 72 ? 9.297 -8.431 -3.211 1.00 93.62 72 GLN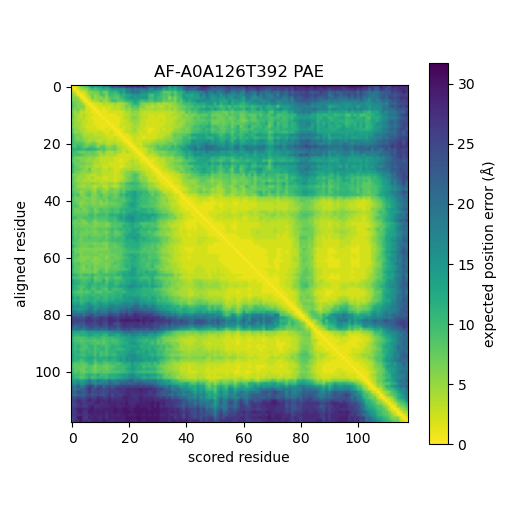 A O 1
ATOM 549 N N . CYS A 1 73 ? 7.589 -6.989 -2.971 1.00 94.12 73 CYS A N 1
ATOM 550 C CA . CYS A 1 73 ? 8.104 -5.968 -3.877 1.00 94.12 73 CYS A CA 1
ATOM 551 C C . CYS A 1 73 ? 9.452 -5.449 -3.357 1.00 94.12 73 CYS A C 1
ATOM 553 O O . CYS A 1 73 ? 9.582 -5.080 -2.185 1.00 94.12 73 CYS A O 1
ATOM 555 N N . ALA A 1 74 ? 10.469 -5.431 -4.217 1.00 92.62 74 ALA A N 1
ATOM 556 C CA . ALA A 1 74 ? 11.793 -4.967 -3.836 1.00 92.62 74 ALA A CA 1
ATOM 557 C C . ALA A 1 74 ? 11.754 -3.487 -3.397 1.00 92.62 74 ALA A C 1
ATOM 559 O O . ALA A 1 74 ? 11.105 -2.654 -4.045 1.00 92.62 74 ALA A O 1
ATOM 560 N N . PRO A 1 75 ? 12.479 -3.110 -2.328 1.00 88.94 75 PRO A N 1
ATOM 561 C CA . PRO A 1 75 ? 12.451 -1.745 -1.818 1.00 88.94 75 PRO A CA 1
ATOM 562 C C . PRO A 1 75 ? 12.930 -0.754 -2.881 1.00 88.94 75 PRO A C 1
ATOM 564 O O . PRO A 1 75 ? 13.754 -1.079 -3.734 1.00 88.94 75 PRO A O 1
ATOM 567 N N . LEU A 1 76 ? 12.393 0.467 -2.849 1.00 84.50 76 LEU A N 1
ATOM 568 C CA . LEU A 1 76 ? 12.865 1.526 -3.737 1.00 84.50 76 LEU A CA 1
ATOM 569 C C . LEU A 1 76 ? 14.263 1.943 -3.285 1.00 84.50 76 LEU A C 1
ATOM 571 O O . LEU A 1 76 ? 14.419 2.504 -2.201 1.00 84.50 76 LEU A O 1
ATOM 575 N N . VAL A 1 77 ? 15.268 1.672 -4.112 1.00 81.56 77 VAL A N 1
ATOM 576 C CA . VAL A 1 77 ? 16.647 2.067 -3.827 1.00 81.56 77 VAL A CA 1
ATOM 577 C C . V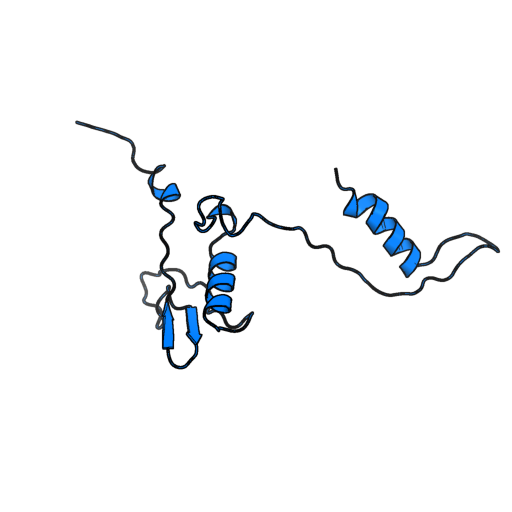AL A 1 77 ? 16.983 3.312 -4.653 1.00 81.56 77 VAL A C 1
ATOM 579 O O . VAL A 1 77 ? 16.807 3.286 -5.874 1.00 81.56 77 VAL A O 1
ATOM 582 N N . PRO A 1 78 ? 17.453 4.412 -4.032 1.00 75.25 78 PRO A N 1
ATOM 583 C CA . PRO A 1 78 ? 17.874 5.594 -4.770 1.00 75.25 78 PRO A CA 1
ATOM 584 C C . PRO A 1 78 ? 18.976 5.259 -5.777 1.00 75.25 78 PRO A C 1
ATOM 586 O O . PRO A 1 78 ? 19.866 4.454 -5.498 1.00 75.25 78 PRO A O 1
ATOM 589 N N . ILE A 1 79 ? 18.948 5.922 -6.932 1.00 71.94 79 ILE A N 1
ATOM 590 C CA . ILE A 1 79 ? 20.052 5.865 -7.890 1.00 71.94 79 ILE A CA 1
ATOM 591 C C . ILE A 1 79 ? 21.234 6.624 -7.275 1.00 71.94 79 ILE A C 1
ATOM 593 O O . ILE A 1 79 ? 21.226 7.854 -7.222 1.00 71.94 79 ILE A O 1
ATOM 597 N N . THR A 1 80 ? 22.229 5.898 -6.773 1.00 68.50 80 THR A N 1
ATOM 598 C CA . THR A 1 80 ? 23.461 6.456 -6.203 1.00 68.50 80 THR A CA 1
ATOM 599 C C . THR A 1 80 ? 24.607 6.373 -7.208 1.00 68.50 80 THR A C 1
ATOM 601 O O . THR A 1 80 ? 24.679 5.452 -8.018 1.00 68.50 80 THR A O 1
ATOM 604 N N . THR A 1 81 ? 25.530 7.337 -7.154 1.00 56.94 81 THR A N 1
ATOM 605 C CA . THR A 1 81 ? 26.760 7.340 -7.970 1.00 56.94 81 THR A CA 1
ATOM 606 C C . THR A 1 81 ? 27.719 6.213 -7.573 1.00 56.94 81 THR A C 1
ATOM 608 O O . THR A 1 81 ? 28.538 5.774 -8.374 1.00 56.94 81 THR A O 1
ATOM 611 N N . GLU A 1 82 ? 27.604 5.736 -6.334 1.00 61.03 82 GLU A N 1
ATOM 612 C CA . GLU A 1 82 ? 28.285 4.555 -5.814 1.00 61.03 82 GLU A CA 1
ATOM 613 C C . GLU A 1 82 ? 27.356 3.358 -6.036 1.00 61.03 82 GLU A C 1
ATOM 615 O O . GLU A 1 82 ? 26.273 3.291 -5.456 1.00 61.03 82 GLU A O 1
ATOM 620 N N . GLY A 1 83 ? 27.724 2.485 -6.976 1.00 53.81 83 GLY A N 1
ATOM 621 C CA . GLY A 1 83 ? 26.843 1.457 -7.525 1.00 53.81 83 GLY A CA 1
ATOM 622 C C . GLY A 1 83 ? 26.243 0.532 -6.466 1.00 53.81 83 GLY A C 1
ATOM 623 O O . GLY A 1 83 ? 26.963 -0.156 -5.745 1.00 53.81 83 GLY A O 1
ATOM 624 N N . ASN A 1 84 ? 24.913 0.469 -6.420 1.00 58.75 84 ASN A N 1
ATOM 625 C CA . ASN A 1 84 ? 24.214 -0.608 -5.728 1.00 58.75 84 ASN A CA 1
ATOM 626 C C . ASN A 1 84 ? 24.376 -1.912 -6.522 1.00 58.75 84 ASN A C 1
ATOM 628 O O . ASN A 1 84 ? 24.342 -1.906 -7.751 1.00 58.75 84 ASN A O 1
ATOM 632 N N . ALA A 1 85 ? 24.532 -3.041 -5.822 1.00 61.41 85 ALA A N 1
ATOM 633 C CA . ALA A 1 85 ? 24.678 -4.357 -6.456 1.00 61.41 85 ALA A CA 1
ATOM 634 C C . ALA A 1 85 ? 23.410 -4.818 -7.200 1.00 61.41 85 ALA A C 1
ATOM 636 O O . ALA A 1 85 ? 23.486 -5.705 -8.045 1.00 61.41 85 ALA A O 1
ATOM 637 N N . SER A 1 86 ? 22.256 -4.218 -6.890 1.00 71.62 86 SER A N 1
ATOM 638 C CA . SER A 1 86 ? 20.986 -4.462 -7.572 1.00 71.62 86 SER A CA 1
ATOM 639 C C . SER A 1 86 ? 20.522 -3.206 -8.308 1.00 71.62 86 SER A C 1
ATOM 641 O O . SER A 1 86 ? 20.731 -2.085 -7.835 1.00 71.62 86 SER A O 1
ATOM 643 N N . SER A 1 87 ? 19.901 -3.404 -9.472 1.00 82.81 87 SER A N 1
ATOM 644 C CA . SER A 1 87 ? 19.338 -2.325 -10.286 1.00 82.81 87 SER A CA 1
ATOM 645 C C . SER A 1 87 ? 18.310 -1.523 -9.475 1.00 82.81 87 SER A C 1
ATOM 647 O O . SER A 1 87 ? 17.454 -2.126 -8.828 1.00 82.81 87 SER A O 1
ATOM 649 N N . PRO A 1 88 ? 18.306 -0.179 -9.547 1.00 83.12 88 PRO A N 1
ATOM 650 C CA . PRO A 1 88 ? 17.311 0.653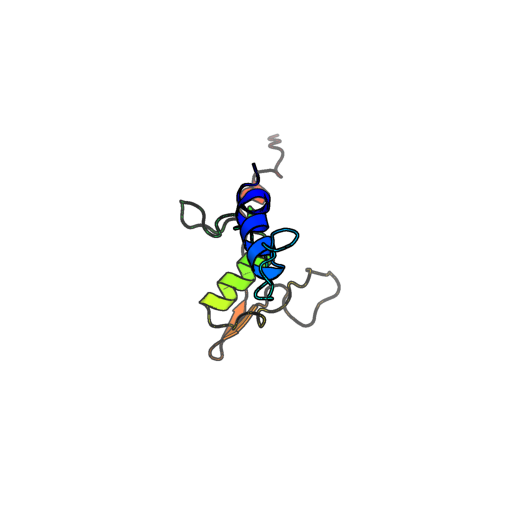 -8.859 1.00 83.12 88 PRO A CA 1
ATOM 651 C C . PRO A 1 88 ? 15.877 0.418 -9.366 1.00 83.12 88 PRO A C 1
ATOM 653 O O . PRO A 1 88 ? 14.912 0.792 -8.704 1.00 83.12 88 PRO A O 1
ATOM 656 N N . PHE A 1 89 ? 15.738 -0.214 -10.534 1.00 89.75 89 PHE A N 1
ATOM 657 C CA . PHE A 1 89 ? 14.461 -0.561 -11.155 1.00 89.75 89 PHE A CA 1
ATOM 658 C C . PHE A 1 89 ? 13.996 -1.978 -10.814 1.00 89.75 89 PHE A C 1
ATOM 660 O O . PHE A 1 89 ? 12.913 -2.371 -11.236 1.00 89.75 89 PHE A O 1
ATOM 667 N N . TRP A 1 90 ? 14.800 -2.759 -10.086 1.00 92.56 90 TRP A N 1
ATOM 668 C CA . TRP A 1 90 ? 14.447 -4.120 -9.690 1.00 92.56 90 TRP A CA 1
ATOM 669 C C . TRP A 1 90 ? 13.125 -4.132 -8.917 1.00 92.56 90 TRP A C 1
ATOM 671 O O . TRP A 1 90 ? 12.933 -3.333 -7.997 1.00 92.56 90 TRP A O 1
ATOM 681 N N . LEU A 1 91 ? 12.205 -5.015 -9.305 1.00 94.06 91 LEU A N 1
ATOM 682 C CA . LEU A 1 91 ? 10.890 -5.154 -8.677 1.00 94.06 91 LEU A CA 1
ATOM 683 C C . LEU A 1 91 ? 10.758 -6.483 -7.930 1.00 94.06 91 LEU A C 1
ATOM 685 O O . LEU A 1 91 ? 10.161 -6.516 -6.857 1.00 94.06 91 LEU A O 1
ATOM 689 N N . GLY A 1 92 ? 11.351 -7.551 -8.462 1.00 94.44 92 GLY A N 1
ATOM 690 C CA . GLY A 1 92 ? 11.311 -8.891 -7.885 1.00 94.44 92 GLY A CA 1
ATOM 691 C C . GLY A 1 92 ? 11.310 -9.970 -8.963 1.00 94.44 92 GLY A C 1
ATOM 692 O O . GLY A 1 92 ? 11.390 -9.680 -10.155 1.00 94.44 92 GLY A O 1
ATOM 693 N N . GLU A 1 93 ? 11.203 -11.223 -8.535 1.00 95.38 93 GLU A N 1
ATOM 694 C CA . GLU A 1 93 ? 11.058 -12.370 -9.428 1.00 95.38 93 GLU A CA 1
ATOM 695 C C . GLU A 1 93 ? 9.624 -12.898 -9.350 1.00 95.38 93 GLU A C 1
ATOM 697 O O . GLU A 1 93 ? 9.087 -13.095 -8.258 1.00 95.38 93 GLU A O 1
ATOM 702 N N . ALA A 1 94 ? 9.016 -13.169 -10.502 1.00 95.81 94 ALA A N 1
ATOM 703 C CA . ALA A 1 94 ? 7.762 -13.903 -10.588 1.00 95.81 94 ALA A CA 1
ATOM 704 C C . ALA 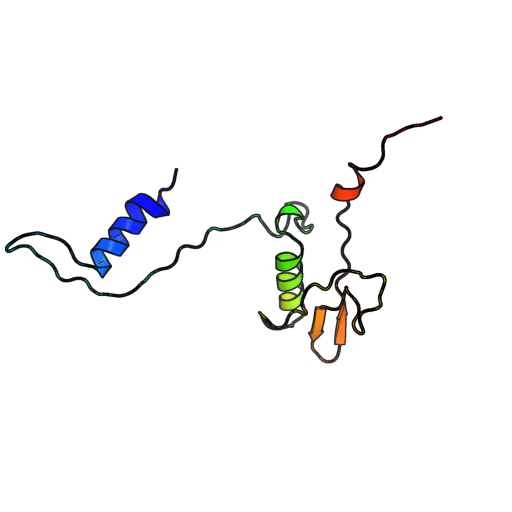A 1 94 ? 7.845 -14.921 -11.724 1.00 95.81 94 ALA A C 1
ATOM 706 O O . ALA A 1 94 ? 8.307 -14.616 -12.819 1.00 95.81 94 ALA A O 1
ATOM 707 N N . HIS A 1 95 ? 7.403 -16.154 -11.468 1.00 93.94 95 HIS A N 1
ATOM 708 C CA . HIS A 1 95 ? 7.369 -17.224 -12.475 1.00 93.94 95 HIS A CA 1
ATOM 709 C C . HIS A 1 95 ? 8.725 -17.517 -13.159 1.00 93.94 95 HIS A C 1
ATOM 711 O O . HIS A 1 95 ? 8.754 -17.903 -14.326 1.00 93.94 95 HIS A O 1
ATOM 717 N N . GLY A 1 96 ? 9.848 -17.348 -12.448 1.00 93.94 96 GLY A N 1
ATOM 718 C CA . GLY A 1 96 ? 11.194 -17.512 -13.014 1.00 93.94 96 GLY A CA 1
ATOM 719 C C . GLY A 1 96 ? 11.638 -16.357 -13.919 1.00 93.94 96 GLY A C 1
ATOM 720 O O . GLY A 1 96 ? 12.628 -16.494 -14.634 1.00 93.94 96 GLY A O 1
ATOM 721 N N . MET A 1 97 ? 10.897 -15.244 -13.926 1.00 93.56 97 MET A N 1
ATOM 722 C CA . MET A 1 97 ? 11.215 -14.029 -14.670 1.00 93.56 97 MET A CA 1
ATOM 723 C C . MET A 1 97 ? 11.607 -12.906 -13.715 1.00 93.56 97 MET A C 1
ATOM 725 O O . MET A 1 97 ? 10.915 -12.615 -12.740 1.00 93.56 97 MET A O 1
ATOM 729 N N . GLU A 1 98 ? 12.713 -12.254 -14.045 1.00 94.44 98 GLU A N 1
ATOM 730 C CA . GLU A 1 98 ? 13.203 -11.052 -13.386 1.00 94.44 98 GLU A CA 1
ATOM 731 C C . GLU A 1 98 ? 12.416 -9.825 -13.866 1.00 94.44 98 GLU A C 1
ATOM 733 O O . GLU A 1 98 ? 12.439 -9.483 -15.051 1.00 94.44 98 GLU A O 1
ATOM 738 N N . LEU A 1 99 ? 11.714 -9.153 -12.952 1.00 94.88 99 LEU A N 1
ATOM 739 C CA . LEU A 1 99 ? 10.869 -8.004 -13.261 1.00 94.88 99 LEU A CA 1
ATOM 740 C C . LEU A 1 99 ? 11.553 -6.697 -12.862 1.00 94.88 99 LEU A C 1
ATOM 742 O O . LEU A 1 99 ? 12.039 -6.526 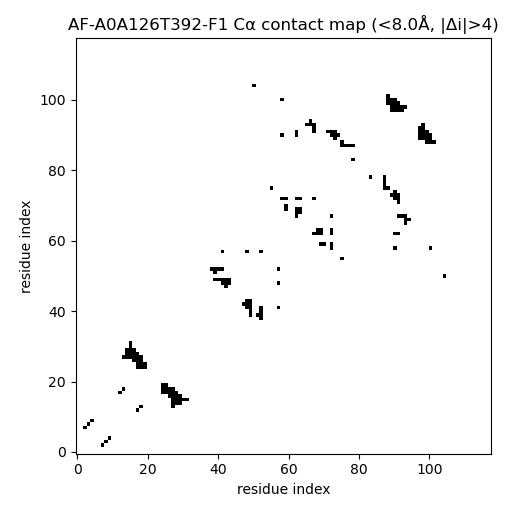-11.740 1.00 94.88 99 LEU A O 1
ATOM 746 N N . PHE A 1 100 ? 11.526 -5.740 -13.786 1.00 93.75 100 PHE A N 1
ATOM 747 C CA . PHE A 1 100 ? 12.030 -4.387 -13.586 1.00 93.75 100 PHE A CA 1
ATOM 748 C C . PHE A 1 100 ? 10.930 -3.380 -13.908 1.00 93.75 100 PHE A C 1
ATOM 750 O O . PHE A 1 100 ? 10.245 -3.500 -14.922 1.00 93.75 100 PHE A O 1
ATOM 757 N N . PHE A 1 101 ? 10.780 -2.366 -13.061 1.00 92.94 101 PHE A N 1
ATOM 758 C CA . PHE A 1 101 ? 9.806 -1.299 -13.243 1.00 92.94 101 PHE A CA 1
ATOM 759 C C . PHE A 1 101 ? 10.504 0.004 -13.624 1.00 92.94 101 PHE A C 1
ATOM 761 O O . PHE A 1 101 ? 11.222 0.600 -12.819 1.00 92.94 101 PHE A O 1
ATOM 768 N N . VAL A 1 102 ? 10.260 0.454 -14.855 1.00 90.12 102 VAL A N 1
ATOM 769 C CA . VAL A 1 102 ? 10.711 1.747 -15.374 1.00 90.12 102 VAL A CA 1
ATOM 770 C C . VAL A 1 102 ? 9.479 2.522 -15.802 1.00 90.12 102 VAL A C 1
ATOM 772 O O . VAL A 1 102 ? 8.708 2.061 -16.641 1.00 90.12 102 VAL A O 1
ATOM 775 N N . TRP A 1 103 ? 9.298 3.699 -15.222 1.00 89.56 103 TRP A N 1
ATOM 776 C CA . TRP A 1 103 ? 8.159 4.550 -15.509 1.00 89.56 103 TRP A CA 1
ATOM 777 C C . TRP A 1 103 ? 8.592 6.008 -15.527 1.00 89.56 103 TRP A C 1
ATOM 779 O O . TRP A 1 103 ? 9.304 6.461 -14.629 1.00 89.56 103 TRP A O 1
ATOM 789 N N . ASP A 1 104 ? 8.175 6.707 -16.577 1.00 83.62 104 ASP A N 1
ATOM 790 C CA . ASP A 1 104 ? 8.409 8.130 -16.771 1.00 83.62 104 ASP A CA 1
ATOM 791 C C . ASP A 1 104 ? 7.081 8.868 -16.599 1.00 83.62 104 ASP A C 1
ATOM 793 O O . ASP A 1 104 ? 6.119 8.646 -17.344 1.00 83.62 104 ASP A O 1
ATOM 797 N N . ASP A 1 105 ? 7.024 9.731 -15.589 1.00 76.00 105 ASP A N 1
ATOM 798 C CA . ASP A 1 105 ? 5.913 10.652 -15.426 1.00 76.00 105 ASP A CA 1
ATOM 799 C C . ASP A 1 105 ? 6.127 11.848 -16.359 1.00 76.00 105 ASP A C 1
ATOM 801 O O . ASP A 1 105 ? 6.759 12.850 -16.004 1.00 76.00 105 ASP A O 1
ATOM 805 N N . MET A 1 106 ? 5.545 11.757 -17.555 1.00 61.06 106 MET A N 1
ATOM 806 C CA . MET A 1 106 ? 5.566 12.811 -18.572 1.00 61.06 106 MET A CA 1
ATOM 807 C C . MET A 1 106 ? 5.087 14.179 -18.041 1.00 61.06 106 MET A C 1
ATOM 809 O O . MET A 1 106 ? 5.467 15.215 -18.594 1.00 61.06 106 MET A O 1
ATOM 813 N N . GLN A 1 107 ? 4.289 14.227 -16.963 1.00 56.31 107 GLN A N 1
ATOM 814 C CA . GLN A 1 107 ? 3.824 15.490 -16.372 1.00 56.31 107 GLN A CA 1
ATOM 815 C C . GLN A 1 107 ? 4.942 16.235 -15.621 1.00 56.31 107 GLN A C 1
ATOM 817 O O . GLN A 1 107 ? 4.951 17.469 -15.578 1.00 56.31 107 GLN A O 1
ATOM 822 N N . SER A 1 108 ? 5.938 15.515 -15.101 1.00 51.84 108 SER A N 1
ATOM 823 C CA . SER A 1 108 ? 7.083 16.092 -14.385 1.00 51.84 108 SER A CA 1
ATOM 824 C C . SER A 1 108 ? 8.078 16.829 -15.304 1.00 51.84 108 SER A C 1
ATOM 826 O O . SER A 1 108 ? 8.784 17.743 -14.863 1.00 51.84 108 SER A O 1
ATOM 828 N N . HIS A 1 109 ? 8.095 16.504 -16.603 1.00 47.22 109 HIS A N 1
ATOM 829 C CA . HIS A 1 109 ? 8.945 17.147 -17.613 1.00 47.22 109 HIS A CA 1
ATOM 830 C C . HIS A 1 109 ? 8.359 18.452 -18.176 1.00 47.22 109 HIS A C 1
ATOM 832 O O . HIS A 1 109 ? 9.113 19.362 -18.536 1.00 47.22 109 HIS A O 1
ATOM 838 N N . ALA A 1 110 ? 7.031 18.595 -18.206 1.00 46.91 110 ALA A N 1
ATOM 839 C CA . ALA A 1 110 ? 6.360 19.779 -18.751 1.00 46.91 110 ALA A CA 1
ATOM 840 C C . ALA A 1 110 ? 6.611 21.061 -17.931 1.00 46.91 110 ALA A C 1
ATOM 842 O O . ALA A 1 110 ? 6.509 22.167 -18.456 1.00 46.91 110 ALA A O 1
ATOM 843 N N . THR A 1 111 ? 6.985 20.933 -16.656 1.00 45.84 111 THR A N 1
ATOM 844 C CA . THR A 1 111 ? 7.228 22.067 -15.748 1.00 45.84 111 THR A CA 1
ATOM 845 C C . THR A 1 111 ? 8.698 22.493 -15.645 1.00 45.84 111 THR A C 1
ATOM 847 O O . THR A 1 111 ? 8.994 23.464 -14.950 1.00 45.84 111 THR A O 1
ATOM 850 N N . ARG A 1 112 ? 9.637 21.821 -16.335 1.00 45.34 112 ARG A N 1
ATOM 851 C CA . ARG A 1 112 ? 11.093 22.057 -16.182 1.00 45.34 112 ARG A CA 1
ATOM 852 C C . ARG A 1 112 ? 11.815 22.681 -17.373 1.00 45.34 112 ARG A C 1
ATOM 854 O O . ARG A 1 112 ? 12.996 22.996 -17.245 1.00 45.34 112 ARG A O 1
ATOM 861 N N . LEU A 1 113 ? 11.147 22.911 -18.500 1.00 42.62 113 LEU A N 1
ATOM 862 C CA . LEU A 1 113 ? 11.752 23.638 -19.616 1.00 42.62 113 LEU A CA 1
ATOM 863 C C . LEU A 1 113 ? 11.268 25.093 -19.606 1.00 42.62 113 LEU A C 1
ATOM 865 O O . LEU A 1 113 ? 10.149 25.353 -20.051 1.00 42.62 113 LEU A O 1
ATOM 869 N N . PRO A 1 114 ? 12.075 26.072 -19.147 1.00 46.34 114 PRO A N 1
ATOM 870 C CA . PRO A 1 114 ? 11.832 27.443 -19.556 1.00 46.34 114 PRO A CA 1
ATOM 871 C C . P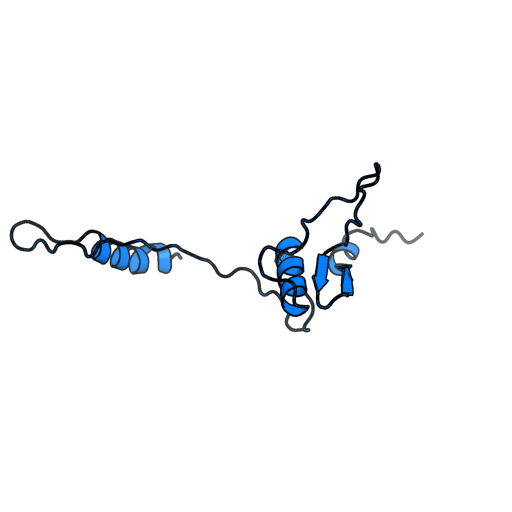RO A 1 114 ? 11.977 27.476 -21.081 1.00 46.34 114 PRO A C 1
ATOM 873 O O . PRO A 1 114 ? 13.061 27.245 -21.616 1.00 46.34 114 PRO A O 1
ATOM 876 N N . MET A 1 115 ? 10.870 27.718 -21.786 1.00 46.66 115 MET A N 1
ATOM 877 C CA . MET A 1 115 ? 10.892 28.043 -23.210 1.00 46.66 115 MET A CA 1
ATOM 878 C C . MET A 1 115 ? 11.695 29.335 -23.391 1.00 46.66 115 MET A C 1
ATOM 880 O O . MET A 1 115 ? 11.155 30.434 -23.329 1.00 46.66 115 MET A O 1
ATOM 884 N N . VAL A 1 116 ? 13.001 29.203 -23.597 1.00 47.94 116 VAL A N 1
ATOM 885 C CA . VAL A 1 116 ? 13.857 30.262 -24.124 1.00 47.94 116 VAL A CA 1
ATOM 886 C C . VAL A 1 116 ? 14.226 29.836 -25.535 1.00 47.94 116 VAL A C 1
ATOM 888 O O . VAL A 1 116 ? 15.170 29.079 -25.744 1.00 47.94 116 VAL A O 1
ATOM 891 N N . TRP A 1 117 ? 13.440 30.298 -26.504 1.00 41.34 117 TRP A N 1
ATOM 892 C CA . TRP A 1 117 ? 13.849 30.289 -27.904 1.00 41.34 117 TRP A CA 1
ATOM 893 C C . TRP A 1 117 ? 14.753 31.507 -28.140 1.00 41.34 117 TRP A C 1
ATOM 895 O O . TRP A 1 117 ? 14.375 32.631 -27.802 1.00 41.34 117 TRP A O 1
ATOM 905 N N . ARG A 1 118 ? 15.959 31.264 -28.662 1.00 43.31 118 ARG A N 1
ATOM 906 C CA . ARG A 1 118 ? 16.850 32.274 -29.251 1.00 43.31 118 ARG A CA 1
ATOM 907 C C . ARG A 1 118 ? 16.698 32.260 -30.763 1.00 43.31 118 ARG A C 1
ATOM 909 O O . ARG A 1 118 ? 16.480 31.152 -31.299 1.00 43.31 118 ARG A O 1
#

Secondary structure (DSSP, 8-state):
--HIIIIIHHHHHHHHHEE--GGG-EE------------S-SB-TTS-B-GGG-HHHHHHHHHHHTTPPTT-SPP-----SS--SS-TTEEEEETTEEEE-----HHHHHTS------

Solvent-accessible surface area (backbone atoms only — not comparable to full-atom values): 7693 Å² total; per-residue (Å²): 132,66,59,59,76,52,59,52,39,48,53,52,48,38,51,26,68,24,49,70,62,83,96,59,55,42,82,36,76,50,86,85,88,85,89,81,81,85,74,70,64,63,53,43,98,88,68,44,77,33,75,90,55,36,70,67,59,52,47,48,51,53,30,41,77,64,61,29,56,89,91,57,46,46,74,89,47,80,90,53,97,69,78,64,97,60,64,58,37,45,32,43,66,32,98,93,39,84,40,66,62,82,85,81,65,70,73,69,58,74,79,69,64,81,88,74,86,129

Mean predicted aligned error: 10.59 Å